Protein AF-A0A348XKV7-F1 (afdb_monomer)

Mean predicted aligned error: 6.3 Å

Solvent-accessible surface area (backbone atoms only — not comparable to full-atom values): 6553 Å² total; per-residue (Å²): 134,84,77,76,75,78,73,84,73,76,64,68,87,79,52,82,81,92,76,81,83,70,70,76,53,65,64,69,86,45,54,60,34,26,16,49,46,62,54,80,96,32,67,92,52,91,57,45,30,38,42,33,35,15,62,83,58,55,93,90,66,88,67,55,74,40,79,43,73,50,55,71,64,50,94,89,38,71,39,37,56,9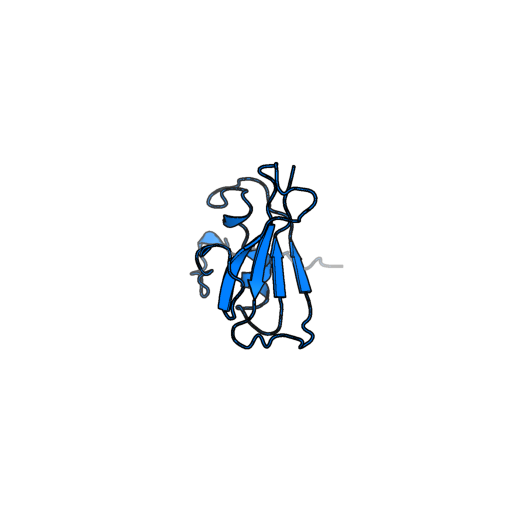0,53,54,50,66,56,47,66,77,42,72,52,46,83,35,33,27,33,29,43,61,84,133

Sequence (104 aa):
MIGAPSRVAKDVEGVKPDLVTPSVIGNASAAGKTVRQINANYAETEVYHLLYLLTEWVKGAKYPVIVEDAGNKWKTSPGTVEGSNLGYGISGAKGVISICMPFV

Secondary structure (DSSP, 8-state):
--PPPPP-PPPGGGSPP---PPPB--S---TT-EEEE--GGGTTSS--EEEE--TT--TT----EEEEEPPPPBTTB--SGGG--HHHHHHTT-S-EEEEE---

pLDDT: mean 87.38, std 9.37, range [48.28, 96.19]

Radius of gyration: 16.8 Å; Cα contacts (8 Å, |Δi|>4): 171; chains: 1; bounding box: 57×31×34 Å

Foldseek 3Di:
DDPDPDPPDPDPVPDDDPADQDAEDEADDDAQHKYWDDDPVQPVHPFIKIKHHANPDDPPDDAAEDEAEFDCDDDPQNSARRSDCPQCRVAVSPRYMYMHGGDD

Structure (mmCIF, N/CA/C/O backbone):
data_AF-A0A348XKV7-F1
#
_entry.id   AF-A0A348XKV7-F1
#
loop_
_atom_site.group_PDB
_atom_site.id
_atom_site.type_symbol
_atom_site.label_atom_id
_atom_site.label_alt_id
_atom_site.label_comp_id
_atom_site.label_asym_id
_atom_site.label_entity_id
_atom_site.label_seq_id
_atom_site.pdbx_PDB_ins_code
_atom_site.Cartn_x
_atom_site.Cartn_y
_atom_site.Cartn_z
_atom_site.occupancy
_atom_site.B_iso_or_equiv
_atom_site.auth_seq_id
_atom_site.auth_comp_id
_atom_site.auth_asym_id
_atom_site.auth_atom_id
_atom_site.pdbx_PDB_model_num
ATOM 1 N N . MET A 1 1 ? 43.897 -10.406 0.746 1.00 48.28 1 MET A N 1
ATOM 2 C CA . MET A 1 1 ? 42.522 -10.563 0.229 1.00 48.28 1 MET 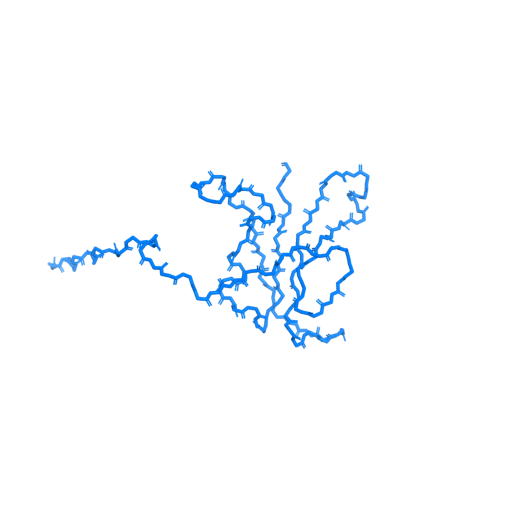A CA 1
ATOM 3 C C . MET A 1 1 ? 42.195 -9.346 -0.613 1.00 48.28 1 MET A C 1
ATOM 5 O O . MET A 1 1 ? 42.257 -8.242 -0.093 1.00 48.28 1 MET A O 1
ATOM 9 N N . ILE A 1 2 ? 41.956 -9.532 -1.909 1.00 53.47 2 ILE A N 1
ATOM 10 C CA . ILE A 1 2 ? 41.618 -8.448 -2.837 1.00 53.47 2 ILE A CA 1
ATOM 11 C C . ILE A 1 2 ? 40.110 -8.229 -2.697 1.00 53.47 2 ILE A C 1
ATOM 13 O O . ILE A 1 2 ? 39.332 -9.113 -3.050 1.00 53.47 2 ILE A O 1
ATOM 17 N N . GLY A 1 3 ? 39.700 -7.107 -2.102 1.00 53.53 3 GLY A N 1
ATOM 18 C CA . GLY A 1 3 ? 38.292 -6.725 -2.041 1.00 53.53 3 GLY A CA 1
ATOM 19 C C . GLY A 1 3 ? 37.767 -6.551 -3.462 1.00 53.53 3 GLY A C 1
ATOM 20 O O . GLY A 1 3 ? 38.344 -5.792 -4.240 1.00 53.53 3 GLY A O 1
ATOM 21 N N . ALA A 1 4 ? 36.714 -7.282 -3.823 1.00 62.56 4 ALA A N 1
ATOM 22 C CA . ALA A 1 4 ? 36.041 -7.055 -5.091 1.00 62.56 4 ALA A CA 1
ATOM 23 C C . ALA A 1 4 ? 35.561 -5.592 -5.120 1.00 62.56 4 ALA A C 1
ATOM 25 O O . ALA A 1 4 ? 34.920 -5.159 -4.157 1.00 62.56 4 ALA A O 1
ATOM 26 N N . PRO A 1 5 ? 35.869 -4.812 -6.171 1.00 63.97 5 PRO A N 1
ATOM 27 C CA . PRO A 1 5 ? 35.353 -3.459 -6.271 1.00 63.97 5 PRO A CA 1
ATOM 28 C C . PRO A 1 5 ? 33.826 -3.537 -6.290 1.00 63.97 5 PRO A C 1
ATOM 30 O O . PRO A 1 5 ? 33.245 -4.289 -7.078 1.00 63.97 5 PRO A O 1
ATOM 33 N N . SER A 1 6 ? 33.181 -2.775 -5.404 1.00 66.62 6 SER A N 1
ATOM 34 C CA . SER A 1 6 ? 31.750 -2.500 -5.505 1.00 66.62 6 SER A CA 1
ATOM 35 C C . SER A 1 6 ? 31.483 -2.041 -6.937 1.00 66.62 6 SER A C 1
ATOM 37 O O . SER A 1 6 ? 32.097 -1.080 -7.407 1.00 66.62 6 SER A O 1
ATOM 39 N N . ARG A 1 7 ? 30.649 -2.778 -7.679 1.00 66.06 7 ARG A N 1
ATOM 40 C CA . ARG A 1 7 ? 30.253 -2.354 -9.024 1.00 66.06 7 ARG A CA 1
ATOM 41 C C . ARG A 1 7 ? 29.632 -0.968 -8.887 1.00 66.06 7 ARG A C 1
ATOM 43 O O . ARG A 1 7 ? 28.760 -0.785 -8.043 1.00 66.06 7 ARG A O 1
ATOM 50 N N . VAL A 1 8 ? 30.060 -0.018 -9.718 1.00 72.62 8 VAL A N 1
ATOM 51 C CA . VAL A 1 8 ? 29.381 1.277 -9.841 1.00 72.62 8 VAL A CA 1
ATOM 52 C C . VAL A 1 8 ? 27.939 0.972 -10.247 1.00 72.62 8 VAL A C 1
ATOM 54 O O . VAL A 1 8 ? 27.681 0.571 -11.384 1.00 72.62 8 VAL A O 1
ATOM 57 N N . ALA A 1 9 ? 27.016 1.044 -9.288 1.00 72.94 9 ALA A N 1
ATOM 58 C CA . ALA A 1 9 ? 25.602 0.853 -9.552 1.00 72.94 9 ALA A CA 1
ATOM 59 C C . ALA A 1 9 ? 25.153 1.974 -10.494 1.00 72.94 9 ALA A C 1
ATOM 61 O O . ALA A 1 9 ? 25.520 3.135 -10.306 1.00 72.94 9 ALA A O 1
ATOM 62 N N . LYS A 1 10 ? 24.402 1.621 -11.541 1.00 78.00 10 LYS A N 1
ATOM 63 C CA . LYS A 1 10 ? 23.775 2.627 -12.401 1.00 78.00 10 LYS A CA 1
ATOM 64 C C . LYS A 1 10 ? 22.778 3.424 -11.568 1.00 78.00 10 LYS A C 1
ATOM 66 O O . LYS A 1 10 ? 22.120 2.851 -10.701 1.00 78.00 10 LYS A O 1
ATOM 71 N N . ASP A 1 11 ? 22.659 4.715 -11.859 1.00 82.88 11 ASP A N 1
ATOM 72 C CA . ASP A 1 11 ? 21.600 5.530 -11.275 1.00 82.88 11 ASP A CA 1
ATOM 73 C C . ASP A 1 11 ? 20.239 4.927 -11.652 1.00 82.88 11 ASP A C 1
ATOM 75 O O . ASP A 1 11 ? 19.987 4.624 -12.823 1.00 82.88 11 ASP A O 1
ATOM 79 N N . VAL A 1 12 ? 19.382 4.729 -10.650 1.00 80.44 12 VAL A N 1
ATOM 80 C CA . VAL A 1 12 ? 18.030 4.197 -10.835 1.00 80.44 12 VAL A CA 1
ATOM 81 C C . VAL A 1 12 ? 17.182 5.124 -11.709 1.00 80.44 12 VAL A C 1
ATOM 83 O O . VAL A 1 12 ? 16.310 4.647 -12.427 1.00 80.44 12 VAL A O 1
ATOM 86 N N . GLU A 1 13 ? 17.483 6.425 -11.740 1.00 83.31 13 GLU A N 1
ATOM 87 C CA . GLU A 1 13 ? 16.799 7.394 -12.607 1.00 83.31 13 GLU A CA 1
ATOM 88 C C . GLU A 1 13 ? 17.068 7.159 -14.098 1.00 83.31 13 GLU A C 1
ATOM 90 O O . GLU A 1 13 ? 16.265 7.546 -14.945 1.00 83.31 13 GLU A O 1
ATOM 95 N N . GLY A 1 14 ? 18.172 6.487 -14.434 1.00 86.38 14 GLY A N 1
ATOM 96 C CA . GLY A 1 14 ? 18.473 6.074 -15.804 1.00 86.38 14 GLY A CA 1
ATOM 97 C C . GLY A 1 14 ? 17.725 4.812 -16.246 1.00 86.38 14 GLY A C 1
ATOM 98 O O . GLY A 1 14 ? 17.870 4.391 -17.396 1.00 86.38 14 GLY A O 1
ATOM 99 N N . VAL A 1 15 ? 16.962 4.176 -15.352 1.00 86.69 15 VAL A N 1
ATOM 100 C CA . VAL A 1 15 ? 16.210 2.949 -15.630 1.00 86.69 15 VAL A CA 1
ATOM 101 C C . VAL A 1 15 ? 14.759 3.307 -15.934 1.00 86.69 15 VAL A C 1
ATOM 103 O O . VAL A 1 15 ? 14.071 3.926 -15.128 1.00 86.69 15 VAL A O 1
ATOM 106 N N . LYS A 1 16 ? 14.271 2.897 -17.110 1.00 89.19 16 LYS A N 1
ATOM 107 C CA . LYS A 1 16 ? 12.864 3.080 -17.479 1.00 89.19 16 LYS A CA 1
ATOM 108 C C . LYS A 1 16 ? 11.976 2.199 -16.583 1.00 89.19 16 LYS A C 1
ATOM 110 O O . LYS A 1 16 ? 12.202 0.989 -16.576 1.00 89.19 16 LYS A O 1
ATOM 115 N N . PRO A 1 17 ? 10.954 2.756 -15.906 1.00 87.38 17 PRO A N 1
ATOM 116 C CA . PRO A 1 17 ? 9.991 1.958 -15.155 1.00 87.38 17 PRO A CA 1
ATOM 117 C C . PRO A 1 17 ? 9.228 0.989 -16.063 1.00 87.38 17 PRO A C 1
ATOM 119 O O . PRO A 1 17 ? 8.804 1.354 -17.165 1.00 87.38 17 PRO A O 1
ATOM 122 N N . ASP A 1 18 ? 9.043 -0.235 -15.588 1.00 89.44 18 ASP A N 1
ATOM 123 C CA . ASP A 1 18 ? 8.313 -1.322 -16.248 1.00 89.44 18 ASP A CA 1
ATOM 124 C C . ASP A 1 18 ? 6.948 -1.612 -15.597 1.00 89.44 18 ASP A C 1
ATOM 126 O O . ASP A 1 18 ? 6.127 -2.328 -16.172 1.00 89.44 18 ASP A O 1
ATOM 130 N N . LEU A 1 19 ? 6.677 -1.005 -14.439 1.00 87.62 19 LEU A N 1
ATOM 131 C CA . LEU A 1 19 ? 5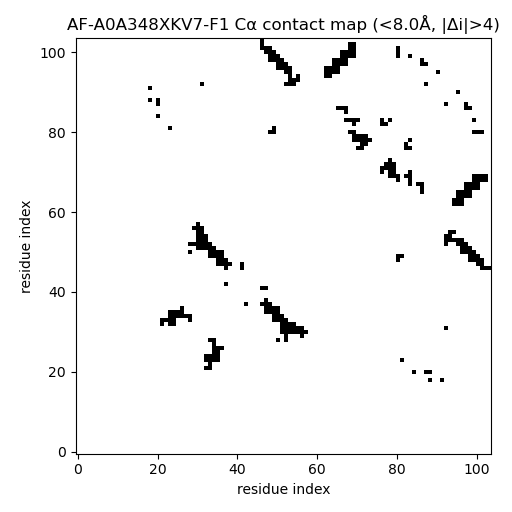.423 -1.100 -13.700 1.00 87.62 19 LEU A CA 1
ATOM 132 C C . LEU A 1 19 ? 4.785 0.277 -13.499 1.00 87.62 19 LEU A C 1
ATOM 134 O O . LEU A 1 19 ? 5.466 1.289 -13.332 1.00 87.62 19 LEU A O 1
ATOM 138 N N . VAL A 1 20 ? 3.452 0.291 -13.476 1.00 86.56 20 VAL A N 1
ATOM 139 C CA . VAL A 1 20 ? 2.640 1.459 -13.122 1.00 86.56 20 VAL A CA 1
ATOM 140 C C . VAL A 1 20 ? 1.723 1.062 -11.978 1.00 86.56 20 VAL A C 1
ATOM 142 O O . VAL A 1 20 ? 0.955 0.103 -12.099 1.00 86.56 20 VAL A O 1
ATOM 145 N N . THR A 1 21 ? 1.814 1.789 -10.871 1.00 83.12 21 THR A N 1
ATOM 146 C CA . THR A 1 21 ? 0.955 1.567 -9.709 1.00 83.12 21 THR A CA 1
ATOM 147 C C . THR A 1 21 ? -0.449 2.114 -9.984 1.00 83.12 21 THR A C 1
ATOM 149 O O . THR A 1 21 ? -0.574 3.240 -10.476 1.00 83.12 21 THR A O 1
ATOM 152 N N . PRO A 1 22 ? -1.519 1.355 -9.684 1.00 81.69 22 PRO A N 1
ATOM 153 C CA . PRO A 1 22 ? -2.887 1.823 -9.826 1.00 81.69 22 PRO A CA 1
ATOM 154 C C . PRO A 1 22 ? -3.138 3.038 -8.937 1.00 81.69 22 PRO A C 1
ATOM 156 O O . PRO A 1 22 ? -2.754 3.051 -7.766 1.00 81.69 22 PRO A O 1
ATOM 159 N N . SER A 1 23 ? -3.838 4.037 -9.472 1.00 86.00 23 SER A N 1
ATOM 160 C CA . SER A 1 23 ? -4.336 5.152 -8.667 1.00 86.00 23 SER A CA 1
ATOM 161 C C . SER A 1 23 ? -5.278 4.650 -7.568 1.00 86.00 23 SER A C 1
ATOM 163 O O . SER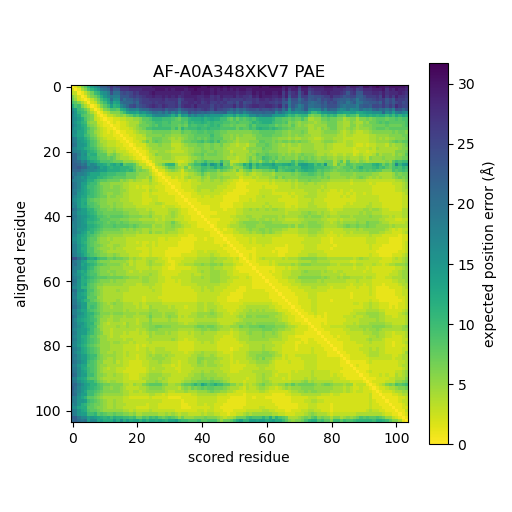 A 1 23 ? -5.947 3.627 -7.725 1.00 86.00 23 SER A O 1
ATOM 165 N N . VAL A 1 24 ? -5.358 5.388 -6.461 1.00 83.19 24 VAL A N 1
ATOM 166 C CA . VAL A 1 24 ? -6.290 5.082 -5.369 1.00 83.19 24 VAL A CA 1
ATOM 167 C C . VAL A 1 24 ? -7.724 5.344 -5.829 1.00 83.19 24 VAL A C 1
ATOM 169 O O . VAL A 1 24 ? -8.042 6.445 -6.279 1.00 83.19 24 VAL A O 1
ATOM 172 N N . ILE A 1 25 ? -8.598 4.339 -5.723 1.00 77.62 25 ILE A N 1
ATOM 173 C CA . ILE A 1 25 ? -9.987 4.419 -6.196 1.00 77.62 25 ILE A CA 1
ATOM 174 C C . ILE A 1 25 ? -10.948 4.142 -5.042 1.00 77.62 25 ILE A C 1
ATOM 176 O O . ILE A 1 25 ? -11.253 2.992 -4.730 1.00 77.62 25 ILE A O 1
ATOM 180 N N . GLY A 1 26 ? -11.499 5.211 -4.465 1.00 78.19 26 GLY A N 1
ATOM 181 C CA . GLY A 1 26 ? -12.561 5.126 -3.463 1.00 78.19 26 GLY A CA 1
ATOM 182 C C . GLY A 1 26 ? -12.217 4.225 -2.269 1.00 78.19 26 GLY A C 1
ATOM 183 O O . GLY A 1 26 ? -11.053 4.046 -1.909 1.00 78.19 26 GLY A O 1
ATOM 184 N N . ASN A 1 27 ? -13.263 3.660 -1.657 1.00 78.56 27 ASN A N 1
ATOM 185 C CA . ASN A 1 27 ? -13.164 2.951 -0.372 1.00 78.56 27 ASN A CA 1
ATOM 186 C C . ASN A 1 27 ? -13.615 1.479 -0.449 1.00 78.56 27 ASN A C 1
ATOM 188 O O . ASN A 1 27 ? -13.557 0.753 0.541 1.00 78.56 27 ASN A O 1
ATOM 192 N N . ALA A 1 28 ? -14.119 1.026 -1.600 1.00 86.00 28 ALA A N 1
ATOM 193 C CA . ALA A 1 28 ? -14.655 -0.322 -1.755 1.00 86.00 28 ALA A CA 1
ATOM 194 C C . ALA A 1 28 ? -13.565 -1.283 -2.241 1.00 86.00 28 ALA A C 1
ATOM 196 O O . ALA A 1 28 ? -13.150 -1.223 -3.398 1.00 86.00 28 ALA A O 1
ATOM 197 N N . SER A 1 29 ? -13.139 -2.187 -1.359 1.00 86.62 29 SER A N 1
ATOM 198 C CA . SER A 1 29 ? -12.146 -3.221 -1.663 1.00 86.62 29 SER A CA 1
ATOM 199 C C . SER A 1 29 ? -12.577 -4.095 -2.846 1.00 86.62 29 SER A C 1
ATOM 201 O O . SER A 1 29 ? -13.657 -4.689 -2.824 1.00 86.62 29 SER A O 1
ATOM 203 N N . ALA A 1 30 ? -11.724 -4.199 -3.866 1.00 90.06 30 ALA A N 1
ATOM 204 C CA . ALA A 1 30 ? -11.918 -5.093 -5.004 1.00 90.06 30 ALA A CA 1
ATOM 205 C C . ALA A 1 30 ? -10.570 -5.544 -5.581 1.00 90.06 30 ALA A C 1
ATOM 207 O O . ALA A 1 30 ? -9.559 -4.867 -5.405 1.00 90.06 30 ALA A O 1
ATOM 208 N N . ALA A 1 31 ? -10.575 -6.675 -6.287 1.00 92.00 31 ALA A N 1
ATOM 209 C CA . ALA A 1 31 ? -9.391 -7.221 -6.939 1.00 92.00 31 ALA A CA 1
ATOM 210 C C . ALA A 1 31 ? -8.757 -6.215 -7.916 1.00 92.00 31 ALA A C 1
ATOM 212 O O . ALA A 1 31 ? -9.462 -5.517 -8.651 1.00 92.00 31 ALA A O 1
ATOM 213 N N . GLY A 1 32 ? -7.426 -6.143 -7.905 1.00 89.69 32 GLY A N 1
ATOM 214 C CA . GLY A 1 32 ? -6.638 -5.237 -8.739 1.00 89.69 32 GLY A CA 1
ATOM 215 C C . GLY A 1 32 ? -6.792 -3.753 -8.396 1.00 89.69 32 GLY A C 1
ATOM 216 O O . GLY A 1 32 ? -6.402 -2.910 -9.204 1.00 89.69 32 GLY A O 1
ATOM 217 N N . LYS A 1 33 ? -7.379 -3.404 -7.242 1.00 90.44 33 LYS A N 1
ATOM 218 C CA . LYS A 1 33 ? -7.578 -2.008 -6.832 1.00 90.44 33 LYS A CA 1
ATOM 219 C C . LYS A 1 33 ? -6.791 -1.667 -5.581 1.00 90.44 33 LYS A C 1
ATOM 221 O O . LYS A 1 33 ? -6.763 -2.437 -4.622 1.00 90.44 33 LYS A O 1
ATOM 226 N N . THR A 1 34 ? -6.245 -0.456 -5.595 1.00 91.88 34 THR A N 1
ATOM 227 C CA . THR A 1 34 ? -5.748 0.237 -4.410 1.00 91.88 34 THR A CA 1
ATOM 228 C C . THR A 1 34 ? -6.871 1.098 -3.847 1.00 91.88 34 THR A C 1
ATOM 230 O O . THR A 1 34 ? -7.459 1.907 -4.570 1.00 91.88 34 THR A O 1
ATOM 233 N N . VAL A 1 35 ? -7.188 0.926 -2.567 1.00 92.50 35 VAL A N 1
ATOM 234 C CA . VAL A 1 35 ? -8.295 1.620 -1.901 1.00 92.50 35 VAL A CA 1
ATOM 235 C C . VAL A 1 35 ? -7.844 2.238 -0.589 1.00 92.50 35 VAL A C 1
ATOM 237 O O . VAL A 1 35 ? -6.990 1.686 0.108 1.00 92.50 35 VAL A O 1
ATOM 240 N N . ARG A 1 36 ? -8.461 3.364 -0.230 1.00 92.94 36 ARG A N 1
ATOM 241 C CA . ARG A 1 36 ? -8.305 3.963 1.097 1.00 92.94 36 ARG A CA 1
ATOM 242 C C . ARG A 1 36 ? -9.166 3.202 2.096 1.00 92.94 36 ARG A C 1
ATOM 244 O O . ARG A 1 36 ? -10.335 2.922 1.823 1.00 92.94 36 ARG A O 1
ATOM 251 N N . GLN A 1 37 ? -8.598 2.859 3.246 1.00 93.50 37 GLN A N 1
ATOM 252 C CA . GLN A 1 37 ? -9.293 2.182 4.339 1.00 93.50 37 GLN A CA 1
ATOM 253 C C . GLN A 1 37 ? -9.048 2.915 5.657 1.00 93.50 37 GLN A C 1
ATOM 255 O O . GLN A 1 37 ? -7.942 3.373 5.945 1.00 93.50 37 GLN A O 1
ATOM 260 N N . ILE A 1 38 ? -10.096 3.001 6.473 1.00 92.69 38 ILE A N 1
ATOM 261 C CA . ILE A 1 38 ? -10.061 3.613 7.802 1.00 92.69 38 ILE A CA 1
ATOM 262 C C . ILE A 1 38 ? -10.415 2.519 8.804 1.00 92.69 38 ILE A C 1
ATOM 264 O O . ILE A 1 38 ? -11.410 1.812 8.642 1.00 92.69 38 ILE A O 1
ATOM 268 N N . ASN A 1 39 ? -9.575 2.346 9.822 1.00 91.12 39 ASN A N 1
ATOM 269 C CA . ASN A 1 39 ? -9.880 1.436 10.919 1.00 91.12 39 ASN A CA 1
ATOM 270 C C . ASN A 1 39 ? -10.982 2.058 11.794 1.00 91.12 39 ASN A C 1
ATOM 272 O O . ASN A 1 39 ? -10.959 3.260 12.038 1.00 91.12 39 ASN A O 1
ATOM 276 N N . ALA A 1 40 ? -11.923 1.251 12.289 1.00 93.06 40 ALA A N 1
ATOM 277 C CA . ALA A 1 40 ? -13.059 1.736 13.079 1.00 93.06 40 ALA A CA 1
ATOM 278 C C . ALA A 1 40 ? -12.645 2.574 14.303 1.00 93.06 40 ALA A C 1
ATOM 280 O O . ALA A 1 40 ? -13.310 3.554 14.623 1.00 93.06 40 ALA A O 1
ATOM 281 N N . ASN A 1 41 ? -11.512 2.251 14.932 1.00 93.50 41 ASN A N 1
ATOM 282 C CA . ASN A 1 41 ? -10.988 2.998 16.081 1.00 93.50 41 ASN A CA 1
ATOM 283 C C . ASN A 1 41 ? -10.479 4.404 15.711 1.00 93.50 41 ASN A C 1
ATOM 285 O O . ASN A 1 41 ? -10.224 5.217 16.591 1.00 93.50 41 ASN A O 1
ATOM 289 N N . TY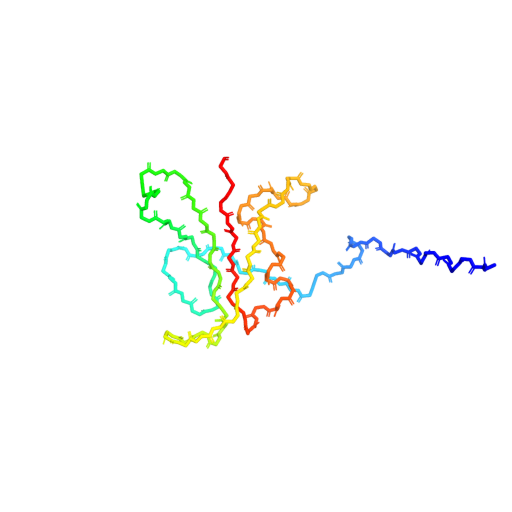R A 1 42 ? -10.322 4.677 14.417 1.00 91.75 42 TYR A N 1
ATOM 290 C CA . TYR A 1 42 ? -9.821 5.924 13.846 1.00 91.75 42 TYR A CA 1
ATOM 291 C C . TYR A 1 42 ? -10.879 6.623 12.977 1.00 91.75 42 TYR A C 1
ATOM 293 O O . TYR A 1 42 ? -10.544 7.543 12.235 1.00 91.75 42 TYR A O 1
ATOM 301 N N . ALA A 1 43 ? -12.150 6.205 13.052 1.00 91.38 43 ALA A N 1
ATOM 302 C CA . ALA A 1 43 ? -13.224 6.673 12.170 1.00 91.38 43 ALA A CA 1
ATOM 303 C C . ALA A 1 43 ? -13.454 8.194 12.207 1.00 91.38 43 ALA A C 1
ATOM 305 O O . ALA A 1 43 ? -13.848 8.773 11.199 1.00 91.38 43 ALA A O 1
ATOM 306 N N . GLU A 1 44 ? -13.185 8.832 13.347 1.00 93.81 44 GLU A N 1
ATOM 307 C CA . GLU A 1 44 ? -13.324 10.283 13.548 1.00 93.81 44 GLU A CA 1
ATOM 308 C C . GLU A 1 44 ? -12.002 11.042 13.351 1.00 93.81 44 GLU A C 1
ATOM 310 O O . GLU A 1 44 ? -11.872 12.201 13.737 1.00 93.81 44 GLU A O 1
ATOM 315 N N . THR A 1 45 ? -10.999 10.388 12.766 1.00 92.75 45 THR A N 1
ATOM 316 C CA . THR A 1 45 ? -9.681 10.973 12.513 1.00 92.75 45 THR A CA 1
ATOM 317 C C . THR A 1 45 ? -9.376 11.007 11.021 1.00 92.75 45 THR A C 1
ATOM 319 O O . THR A 1 45 ? -10.051 10.383 10.202 1.00 92.75 45 THR A O 1
ATOM 322 N N . GLU A 1 46 ? -8.291 11.685 10.665 1.00 90.00 46 GLU A N 1
ATOM 323 C CA . GLU A 1 46 ? -7.743 11.645 9.310 1.00 90.00 46 GLU A CA 1
ATOM 324 C C . GLU A 1 46 ? -6.746 10.493 9.107 1.00 90.00 46 GLU A C 1
ATOM 326 O O . GLU A 1 46 ? -6.068 10.453 8.086 1.00 90.00 46 GLU A O 1
ATOM 331 N N . VAL A 1 47 ? -6.653 9.537 10.038 1.00 92.75 47 VAL A N 1
ATOM 332 C CA . VAL A 1 47 ? -5.735 8.393 9.947 1.00 92.75 47 VAL A CA 1
ATOM 333 C C . VAL A 1 47 ? -6.327 7.312 9.038 1.00 92.75 47 VAL A C 1
ATOM 335 O O . VAL A 1 47 ? -7.393 6.755 9.304 1.00 92.75 47 VAL A O 1
ATOM 338 N N . TYR A 1 48 ? -5.621 6.977 7.957 1.00 93.56 48 TYR A N 1
ATOM 339 C CA . TYR A 1 48 ? -6.008 5.931 7.007 1.00 93.56 48 TYR A CA 1
ATOM 340 C C . TYR A 1 48 ? -4.797 5.155 6.495 1.00 93.56 48 TYR A C 1
ATOM 342 O O . TYR A 1 48 ? -3.668 5.628 6.544 1.00 93.56 48 TYR A O 1
ATOM 350 N N . HIS A 1 49 ? -5.056 3.967 5.962 1.00 94.19 49 HIS A N 1
ATOM 351 C CA . HIS A 1 49 ? -4.072 3.157 5.254 1.00 94.19 49 HIS A CA 1
ATOM 352 C C . HIS A 1 49 ? -4.533 2.908 3.820 1.00 94.19 49 HIS A C 1
ATOM 354 O O . HIS A 1 49 ? -5.720 3.057 3.496 1.00 94.19 49 HIS A O 1
ATOM 360 N N . LEU A 1 50 ? -3.598 2.504 2.964 1.00 93.69 50 LEU A N 1
ATOM 361 C CA . LEU A 1 50 ? -3.933 1.965 1.653 1.00 93.69 50 LEU A CA 1
ATOM 362 C C . LEU A 1 50 ? -3.898 0.448 1.679 1.00 93.69 50 LEU A C 1
ATOM 364 O O . LEU A 1 50 ? -3.004 -0.160 2.263 1.00 93.69 50 LEU A O 1
ATOM 368 N N . LEU A 1 51 ? -4.875 -0.145 1.005 1.00 93.50 51 LEU A N 1
ATOM 369 C CA . LEU A 1 51 ? -4.978 -1.575 0.773 1.00 93.50 51 LEU A CA 1
ATOM 370 C C . LEU A 1 51 ? -4.983 -1.819 -0.732 1.00 93.50 51 LEU A C 1
ATOM 372 O O . LEU A 1 51 ? -5.858 -1.314 -1.436 1.00 93.50 51 LEU A O 1
ATOM 376 N N . TYR A 1 52 ? -4.048 -2.627 -1.212 1.00 92.94 52 TYR A N 1
ATOM 377 C CA . TYR A 1 52 ? -4.086 -3.192 -2.553 1.00 92.94 52 TYR A CA 1
ATOM 378 C C . TYR A 1 52 ? -4.419 -4.681 -2.481 1.00 92.94 52 TYR A C 1
ATOM 380 O O . TYR A 1 52 ? -3.763 -5.453 -1.773 1.00 92.94 52 TYR A O 1
ATOM 388 N N . LEU A 1 53 ? -5.429 -5.084 -3.250 1.00 92.62 53 LEU A N 1
ATOM 389 C CA . LEU A 1 53 ? -5.758 -6.487 -3.470 1.00 92.62 53 LEU A CA 1
ATOM 390 C C . LEU A 1 53 ? -5.226 -6.922 -4.832 1.00 92.62 53 LEU A C 1
ATOM 392 O O . LEU A 1 53 ? -5.535 -6.295 -5.842 1.00 92.62 53 LEU A O 1
ATOM 396 N N . LEU A 1 54 ? -4.483 -8.029 -4.855 1.00 91.38 54 LEU A N 1
ATOM 397 C CA . LEU A 1 54 ? -4.048 -8.715 -6.069 1.00 91.38 54 LEU A CA 1
ATOM 398 C C . LEU A 1 54 ? -5.181 -8.930 -7.087 1.00 91.38 54 LEU A C 1
ATOM 400 O O . LEU A 1 54 ? -6.361 -9.024 -6.734 1.00 91.38 54 LEU A O 1
ATOM 404 N N . THR A 1 55 ? -4.821 -9.013 -8.366 1.00 89.00 55 THR A N 1
ATOM 405 C CA . THR A 1 55 ? -5.774 -9.101 -9.487 1.00 89.00 55 THR A CA 1
ATOM 406 C C . THR A 1 55 ? -6.684 -10.328 -9.442 1.00 89.00 55 THR A C 1
ATOM 408 O O . THR A 1 55 ? -7.816 -10.291 -9.913 1.00 89.00 55 THR A O 1
ATOM 411 N N . GLU A 1 56 ? -6.201 -11.402 -8.837 1.00 90.62 56 GLU A N 1
ATOM 412 C CA . GLU A 1 56 ? -6.846 -12.700 -8.674 1.00 90.62 56 GLU A CA 1
ATOM 413 C C . GLU A 1 56 ? -7.489 -12.866 -7.291 1.00 90.62 56 GLU A C 1
ATOM 415 O O . GLU A 1 56 ? -7.836 -13.976 -6.893 1.00 90.62 56 GLU A O 1
ATOM 420 N N . TRP A 1 57 ? -7.629 -11.775 -6.534 1.00 93.81 57 TRP A N 1
ATOM 421 C CA . TRP A 1 57 ? -8.172 -11.833 -5.187 1.00 93.81 57 TRP A CA 1
ATOM 422 C C . TRP A 1 57 ? -9.587 -12.421 -5.166 1.00 93.81 57 TRP A C 1
ATOM 424 O O . TRP A 1 57 ? -10.504 -11.953 -5.841 1.00 93.81 57 TRP A O 1
ATOM 434 N N . VAL A 1 58 ? -9.766 -13.412 -4.296 1.00 93.06 58 VAL A N 1
ATOM 435 C CA . VAL A 1 58 ? -11.046 -14.052 -3.986 1.00 93.06 58 VAL A CA 1
ATOM 436 C C . VAL A 1 58 ? -11.363 -13.860 -2.509 1.00 93.06 58 VAL A C 1
ATOM 438 O O . VAL A 1 58 ? -10.551 -14.181 -1.635 1.00 93.06 58 VAL A O 1
ATOM 441 N N . LYS A 1 59 ? -12.573 -13.375 -2.221 1.00 92.62 59 LYS A N 1
ATOM 442 C CA . LYS A 1 59 ? -13.067 -13.191 -0.854 1.00 92.62 59 LYS A CA 1
ATOM 443 C C . LYS A 1 59 ? -13.003 -14.508 -0.069 1.00 92.62 59 LYS A C 1
ATOM 445 O O . LYS A 1 59 ? -13.526 -15.524 -0.512 1.00 92.62 59 LYS A O 1
ATOM 450 N N . GLY A 1 60 ? -12.400 -14.465 1.118 1.00 94.19 60 GLY A N 1
ATOM 451 C CA . GLY A 1 60 ? -12.285 -15.614 2.027 1.00 94.19 60 GLY A CA 1
ATOM 452 C C . GLY A 1 60 ? -11.071 -16.518 1.785 1.00 94.19 60 GLY A C 1
ATOM 453 O O . GLY A 1 60 ? -10.774 -17.357 2.634 1.00 94.19 60 GLY A O 1
ATOM 454 N N . ALA A 1 61 ? -10.336 -16.336 0.686 1.00 95.56 61 ALA A N 1
ATOM 455 C CA . ALA A 1 61 ? -9.062 -17.015 0.478 1.00 95.56 61 ALA A CA 1
ATOM 456 C C . ALA A 1 61 ? -7.928 -16.354 1.286 1.00 95.56 61 ALA A C 1
ATOM 458 O O . ALA A 1 61 ? -8.039 -15.210 1.734 1.00 95.56 61 ALA A O 1
ATOM 459 N N . LYS A 1 62 ? -6.831 -17.095 1.481 1.00 96.19 62 LYS A N 1
ATOM 460 C CA . LYS A 1 62 ? -5.643 -16.634 2.211 1.00 96.19 62 LYS A CA 1
ATOM 461 C C . LYS A 1 62 ? -4.539 -16.258 1.234 1.00 96.19 62 LYS A C 1
ATOM 463 O O . LYS A 1 62 ? -4.235 -17.028 0.329 1.00 96.19 62 LYS A O 1
ATOM 468 N N . TYR A 1 63 ? -3.914 -15.116 1.484 1.00 95.19 63 TYR A N 1
ATOM 469 C CA . TYR A 1 63 ? -2.802 -14.595 0.700 1.00 95.19 63 TYR A CA 1
ATOM 470 C C . TYR A 1 63 ? -1.702 -14.111 1.650 1.00 95.19 63 TYR A C 1
ATOM 472 O O . TYR A 1 63 ? -2.021 -13.670 2.759 1.00 95.19 63 TYR A O 1
ATOM 480 N N . PRO A 1 64 ? -0.423 -14.185 1.254 1.00 95.56 64 PRO A N 1
ATOM 481 C CA . PRO A 1 64 ? 0.640 -13.479 1.958 1.00 95.56 64 PRO A CA 1
ATOM 482 C C . PRO A 1 64 ? 0.386 -11.966 1.940 1.00 95.56 64 PRO A C 1
ATOM 484 O O . PRO A 1 64 ? -0.262 -11.435 1.033 1.00 95.56 64 PRO A O 1
ATOM 487 N N . VAL A 1 65 ? 0.909 -11.281 2.955 1.00 95.44 65 VAL A N 1
ATOM 488 C CA . VAL A 1 65 ? 0.731 -9.840 3.146 1.00 95.44 65 VAL A CA 1
ATOM 489 C C . VAL A 1 65 ? 2.098 -9.173 3.218 1.00 95.44 65 VAL A C 1
ATOM 491 O O . VAL A 1 65 ? 2.954 -9.605 3.990 1.00 95.44 65 VAL A O 1
ATOM 494 N N . ILE A 1 66 ? 2.283 -8.118 2.430 1.00 95.56 66 ILE A N 1
ATOM 495 C CA . ILE A 1 66 ? 3.382 -7.165 2.582 1.00 95.56 66 ILE A CA 1
ATOM 496 C C . ILE A 1 66 ? 2.825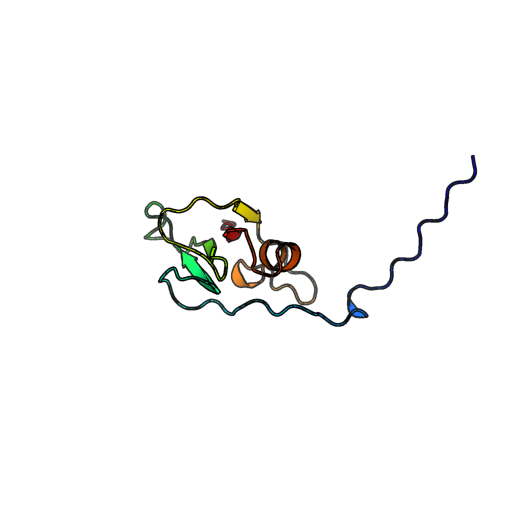 -5.938 3.295 1.00 95.56 66 ILE A C 1
ATOM 498 O O . ILE A 1 66 ? 1.784 -5.406 2.907 1.00 95.56 66 ILE A O 1
ATOM 502 N N . VAL A 1 67 ? 3.531 -5.504 4.332 1.00 95.12 67 VAL A N 1
ATOM 503 C CA . VAL A 1 67 ? 3.230 -4.277 5.065 1.00 95.12 67 VAL A CA 1
ATOM 504 C C . VAL A 1 67 ? 4.392 -3.318 4.849 1.00 95.12 67 VAL A C 1
ATOM 506 O O . VAL A 1 67 ? 5.545 -3.695 5.062 1.00 95.12 67 VAL A O 1
ATOM 509 N N . GLU A 1 68 ? 4.088 -2.108 4.396 1.00 93.81 68 GLU A N 1
ATOM 510 C CA . GLU A 1 68 ? 5.050 -1.025 4.207 1.00 93.81 68 GLU A CA 1
ATOM 511 C C . GLU A 1 68 ? 4.634 0.206 5.019 1.00 93.81 68 GLU A C 1
ATOM 513 O O . GLU A 1 68 ? 3.445 0.471 5.199 1.00 93.81 68 GLU A O 1
ATOM 518 N N . ASP A 1 69 ? 5.621 0.965 5.481 1.00 93.12 69 ASP A N 1
ATOM 519 C CA . ASP A 1 69 ? 5.425 2.326 5.970 1.00 93.12 69 ASP A CA 1
ATOM 520 C C . ASP A 1 69 ? 5.829 3.307 4.870 1.00 93.12 69 ASP A C 1
ATOM 522 O O . ASP A 1 69 ? 6.765 3.052 4.100 1.00 93.12 69 ASP A O 1
ATOM 526 N N . ALA A 1 70 ? 5.134 4.442 4.798 1.00 91.56 70 ALA A N 1
ATOM 527 C CA . ALA A 1 70 ? 5.482 5.483 3.845 1.00 91.56 70 ALA A CA 1
ATOM 528 C C . ALA A 1 70 ? 6.896 6.013 4.128 1.00 91.56 70 ALA A C 1
ATOM 530 O O . ALA A 1 70 ? 7.244 6.373 5.252 1.00 91.56 70 ALA A O 1
ATOM 531 N N . GLY A 1 71 ? 7.722 6.064 3.084 1.00 89.69 71 GLY A N 1
ATOM 532 C CA . GLY A 1 71 ? 9.037 6.689 3.171 1.00 89.69 71 GLY A CA 1
ATOM 533 C C . GLY A 1 71 ? 8.934 8.208 3.318 1.00 89.69 71 GLY A C 1
ATOM 534 O O . GLY A 1 71 ? 7.898 8.812 3.060 1.00 89.69 71 GLY A O 1
ATOM 535 N N . ASN A 1 72 ? 10.047 8.854 3.659 1.00 91.56 72 ASN A N 1
ATOM 536 C CA . ASN A 1 72 ? 10.115 10.314 3.666 1.00 91.56 72 ASN A CA 1
ATOM 537 C C . ASN A 1 72 ? 9.968 10.896 2.252 1.00 91.56 72 ASN A C 1
ATOM 539 O O . ASN A 1 72 ? 10.311 10.259 1.250 1.00 91.56 72 ASN A O 1
ATOM 543 N N . LYS A 1 73 ? 9.544 12.163 2.181 1.00 92.81 73 LYS A N 1
ATOM 544 C CA . LYS A 1 73 ? 9.581 12.937 0.939 1.00 92.81 73 LYS A CA 1
ATOM 545 C C . LYS A 1 73 ? 11.016 12.999 0.411 1.00 92.81 73 LYS A C 1
ATOM 547 O O . LYS A 1 73 ? 11.908 13.531 1.072 1.00 92.81 73 LYS A O 1
ATOM 552 N N . TRP A 1 74 ? 11.227 12.489 -0.797 1.00 90.31 74 TRP A N 1
ATOM 553 C CA . TRP A 1 74 ? 12.537 12.463 -1.444 1.00 90.31 74 TRP A CA 1
ATOM 554 C C . TRP A 1 74 ? 12.387 12.450 -2.961 1.00 90.31 74 TRP A C 1
ATOM 556 O O . TRP A 1 74 ? 11.783 11.536 -3.522 1.00 90.31 74 TRP A O 1
ATOM 566 N N . LYS A 1 75 ? 12.974 13.448 -3.633 1.00 89.81 75 LYS A N 1
ATOM 567 C CA . LYS A 1 75 ? 12.871 13.635 -5.089 1.00 89.81 75 LYS A CA 1
ATOM 568 C C . LYS A 1 75 ? 11.407 13.593 -5.560 1.00 89.81 75 LYS A C 1
ATOM 570 O O . LYS A 1 75 ? 10.650 14.508 -5.247 1.00 89.81 75 LYS A O 1
ATOM 575 N N . THR A 1 76 ? 11.017 12.554 -6.299 1.00 86.75 76 THR A N 1
ATOM 576 C CA . THR A 1 76 ? 9.659 12.344 -6.821 1.00 86.75 76 THR A CA 1
ATOM 577 C C . THR A 1 76 ? 8.725 11.649 -5.832 1.00 86.75 76 THR A C 1
ATOM 579 O O . THR A 1 76 ? 7.516 11.665 -6.048 1.00 86.75 76 THR A O 1
ATOM 582 N N . SER A 1 77 ? 9.245 11.065 -4.748 1.00 88.69 77 SER A N 1
ATOM 583 C CA . SER A 1 77 ? 8.415 10.490 -3.689 1.00 88.69 77 SER A CA 1
ATOM 584 C C . SER A 1 77 ? 7.757 11.614 -2.885 1.00 88.69 77 SER A C 1
ATOM 586 O O . SER A 1 77 ? 8.477 12.432 -2.296 1.00 88.69 77 SER A O 1
ATOM 588 N N . PRO A 1 78 ? 6.414 11.667 -2.812 1.00 90.69 78 PRO A N 1
ATOM 589 C CA . PRO A 1 78 ? 5.715 12.690 -2.041 1.00 90.69 78 PRO A CA 1
ATOM 590 C C . PRO A 1 78 ? 5.827 12.455 -0.528 1.00 90.69 78 PRO A C 1
ATOM 592 O O . PRO A 1 78 ? 5.585 13.383 0.239 1.00 90.69 78 PRO A O 1
ATOM 595 N N . GLY A 1 79 ? 6.224 11.249 -0.107 1.00 91.44 79 GLY A N 1
ATOM 596 C CA . GLY A 1 79 ? 6.284 10.851 1.298 1.00 91.44 79 GLY A CA 1
ATOM 597 C C . GLY A 1 79 ? 4.913 10.686 1.957 1.00 91.44 79 GLY A C 1
ATOM 598 O O . GLY A 1 79 ? 4.773 10.918 3.151 1.00 91.44 79 GLY A O 1
ATOM 599 N N . THR A 1 80 ? 3.892 10.350 1.168 1.00 91.88 80 THR A N 1
ATOM 600 C CA . THR A 1 80 ? 2.527 10.079 1.635 1.00 91.88 80 THR A CA 1
ATOM 601 C C . THR A 1 80 ? 2.175 8.615 1.407 1.00 91.88 80 THR A C 1
ATOM 603 O O . THR A 1 80 ? 2.852 7.926 0.642 1.00 91.88 80 THR A O 1
ATOM 606 N N . VAL A 1 81 ? 1.082 8.153 2.018 1.00 91.94 81 VAL A N 1
ATOM 607 C CA . VAL A 1 81 ? 0.584 6.780 1.854 1.00 91.94 81 VAL A CA 1
ATOM 608 C C . VAL A 1 81 ? 0.294 6.477 0.372 1.00 91.94 81 VAL A C 1
ATOM 610 O O . VAL A 1 81 ? 0.667 5.419 -0.121 1.00 91.94 81 VAL A O 1
ATOM 613 N N . GLU A 1 82 ? -0.272 7.428 -0.382 1.00 89.94 82 GLU A N 1
ATOM 614 C CA . GLU A 1 82 ? -0.510 7.328 -1.837 1.00 89.94 82 GLU A CA 1
ATOM 615 C C . GLU A 1 82 ? 0.758 7.317 -2.687 1.00 89.94 82 GLU A C 1
ATOM 617 O O . GLU A 1 82 ? 0.720 6.897 -3.843 1.00 89.94 82 GLU A O 1
ATOM 622 N N . GLY A 1 83 ? 1.871 7.799 -2.138 1.00 89.31 83 GLY A N 1
ATOM 623 C CA . GLY A 1 83 ? 3.173 7.761 -2.791 1.00 89.31 83 GLY A CA 1
ATOM 624 C C . GLY A 1 83 ? 3.921 6.444 -2.618 1.00 89.31 83 GLY A C 1
ATOM 625 O O . GLY A 1 83 ? 4.965 6.265 -3.253 1.00 89.31 83 GLY A O 1
ATOM 626 N N . SER A 1 84 ? 3.435 5.546 -1.762 1.00 89.88 84 SER A N 1
ATOM 627 C CA . SER A 1 84 ? 4.092 4.276 -1.473 1.00 89.88 84 SER A CA 1
ATOM 628 C C . SER A 1 84 ? 3.894 3.277 -2.606 1.00 89.88 84 SER A C 1
ATOM 630 O O . SER A 1 84 ? 2.803 3.105 -3.144 1.00 89.88 84 SER A O 1
ATOM 632 N N . ASN A 1 85 ? 4.997 2.646 -3.005 1.00 89.06 85 ASN A N 1
ATOM 633 C CA . ASN A 1 85 ? 5.057 1.787 -4.186 1.00 89.06 85 ASN A CA 1
ATOM 634 C C . ASN A 1 85 ? 5.879 0.511 -3.9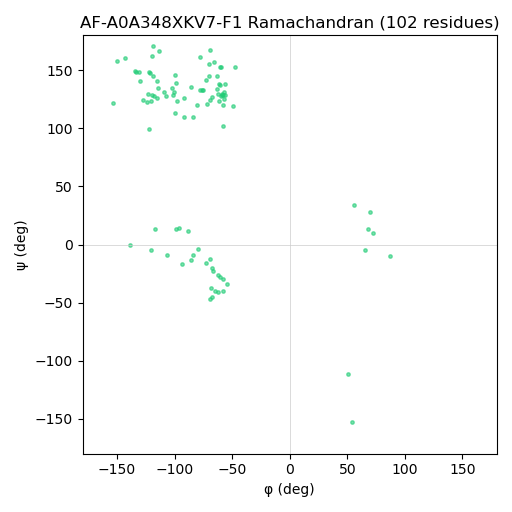60 1.00 89.06 85 ASN A C 1
ATOM 636 O O . ASN A 1 85 ? 6.013 -0.282 -4.892 1.00 89.06 85 ASN A O 1
ATOM 640 N N . LEU A 1 86 ? 6.462 0.295 -2.774 1.00 89.69 86 LEU A N 1
ATOM 641 C CA . LEU A 1 86 ? 7.420 -0.793 -2.562 1.00 89.69 86 LEU A CA 1
ATOM 642 C C . LEU A 1 86 ? 6.710 -2.149 -2.625 1.00 89.69 86 LEU A C 1
ATOM 644 O O . LEU A 1 86 ? 7.155 -3.038 -3.354 1.00 89.69 86 LEU A O 1
ATOM 648 N N . GLY A 1 87 ? 5.578 -2.291 -1.934 1.00 90.31 87 GLY A N 1
ATOM 649 C CA . GLY A 1 87 ? 4.802 -3.532 -1.954 1.00 90.31 87 GLY A CA 1
ATOM 650 C C . GLY A 1 87 ? 4.273 -3.891 -3.349 1.00 90.31 87 GLY A C 1
ATOM 651 O O . GLY A 1 87 ? 4.370 -5.047 -3.777 1.00 90.31 87 GLY A O 1
ATOM 652 N N . TYR A 1 88 ? 3.795 -2.900 -4.109 1.00 89.06 88 TYR A N 1
ATOM 653 C CA . TYR A 1 88 ? 3.374 -3.102 -5.499 1.00 89.06 88 TYR A CA 1
ATOM 654 C C . TYR A 1 88 ? 4.560 -3.430 -6.419 1.00 89.06 88 TYR A C 1
ATOM 656 O O . TYR A 1 88 ? 4.487 -4.370 -7.208 1.00 89.06 88 TYR A O 1
ATOM 664 N N . GLY A 1 89 ? 5.669 -2.699 -6.289 1.00 89.94 89 GLY A N 1
ATOM 665 C CA . GLY A 1 89 ? 6.862 -2.862 -7.119 1.00 89.94 89 GLY A CA 1
ATOM 666 C C . GLY A 1 89 ? 7.558 -4.210 -6.932 1.00 89.94 89 GLY A C 1
ATOM 667 O O . GLY A 1 89 ? 7.964 -4.823 -7.914 1.00 89.94 89 GLY A O 1
ATOM 668 N N . ILE A 1 90 ? 7.645 -4.717 -5.697 1.00 90.56 90 ILE A N 1
ATOM 669 C CA . ILE A 1 90 ? 8.234 -6.039 -5.415 1.00 90.56 90 ILE A CA 1
ATOM 670 C C . ILE A 1 90 ? 7.361 -7.172 -5.968 1.00 90.56 90 ILE A C 1
ATOM 672 O O . ILE A 1 90 ? 7.881 -8.186 -6.432 1.00 90.56 90 ILE A O 1
ATOM 676 N N . SER A 1 91 ? 6.038 -7.023 -5.900 1.00 89.75 91 SER A N 1
ATOM 677 C CA . SER A 1 91 ? 5.103 -8.098 -6.246 1.00 89.75 91 SER A CA 1
ATOM 678 C C . SER A 1 91 ? 4.605 -8.067 -7.688 1.00 89.75 91 SER A C 1
ATOM 680 O O . SER A 1 91 ? 4.035 -9.053 -8.161 1.00 89.75 91 SER A O 1
ATOM 682 N N . GLY A 1 92 ? 4.753 -6.939 -8.386 1.00 87.69 92 GLY A N 1
ATOM 683 C CA . GLY A 1 92 ? 4.149 -6.740 -9.700 1.00 87.69 92 GLY A CA 1
ATOM 684 C C . GLY A 1 92 ? 2.635 -6.954 -9.681 1.00 87.69 92 GLY A C 1
ATOM 685 O O . GLY A 1 92 ? 2.087 -7.464 -10.659 1.00 87.69 92 GLY A O 1
ATOM 686 N N . ALA A 1 93 ? 1.978 -6.604 -8.567 1.00 78.75 93 ALA A N 1
ATOM 687 C CA . ALA A 1 93 ? 0.532 -6.718 -8.369 1.00 78.75 93 ALA A CA 1
ATOM 688 C C . ALA A 1 93 ? -0.022 -8.150 -8.176 1.00 78.75 93 ALA A C 1
ATOM 690 O O . ALA A 1 93 ? -1.247 -8.325 -8.197 1.00 78.75 93 ALA A O 1
ATOM 691 N N . LYS A 1 94 ? 0.842 -9.162 -7.991 1.00 87.56 94 LYS A N 1
ATOM 692 C CA . LYS A 1 94 ? 0.476 -10.591 -8.023 1.00 87.56 94 LYS A CA 1
ATOM 693 C C . LYS A 1 94 ? 0.737 -11.307 -6.708 1.00 87.56 94 LYS A C 1
ATOM 695 O O . LYS A 1 94 ? 1.735 -11.053 -6.037 1.00 87.56 94 LYS A O 1
ATOM 700 N N . GLY A 1 95 ? -0.133 -12.257 -6.374 1.00 90.31 95 GLY A N 1
ATOM 701 C CA . GLY A 1 95 ? 0.089 -13.235 -5.308 1.00 90.31 95 GLY A CA 1
ATOM 702 C C . GLY A 1 95 ? 0.168 -12.698 -3.874 1.00 90.31 95 GLY A C 1
ATOM 703 O O . GLY A 1 95 ? 0.241 -13.511 -2.958 1.00 90.31 95 GLY A O 1
ATOM 704 N N . VAL A 1 96 ? 0.129 -11.380 -3.651 1.00 94.06 96 VAL A N 1
ATOM 705 C CA . VAL A 1 96 ? 0.230 -10.755 -2.325 1.00 94.06 96 VAL A CA 1
ATOM 706 C C . VAL A 1 96 ? -0.840 -9.682 -2.133 1.00 94.06 96 VAL A C 1
ATOM 708 O O . VAL A 1 96 ? -1.233 -8.987 -3.070 1.00 94.06 96 VAL A O 1
ATOM 711 N N . ILE A 1 97 ? -1.283 -9.514 -0.893 1.00 94.06 97 ILE A N 1
ATOM 712 C CA . ILE A 1 97 ? -1.972 -8.300 -0.450 1.00 94.06 97 ILE A CA 1
ATOM 713 C C . ILE A 1 97 ? -0.894 -7.299 -0.026 1.00 94.06 97 ILE A C 1
ATOM 715 O O . ILE A 1 97 ? 0.048 -7.677 0.669 1.00 94.06 97 ILE A O 1
ATOM 719 N N . SER A 1 98 ? -1.029 -6.035 -0.422 1.00 93.81 98 SER A N 1
ATOM 720 C CA . SER A 1 98 ? -0.116 -4.967 0.004 1.00 93.81 98 SER A CA 1
ATOM 721 C C . SER A 1 98 ? -0.862 -3.954 0.855 1.00 93.81 98 SER A C 1
ATOM 723 O O . SER A 1 98 ? -1.967 -3.538 0.497 1.00 93.81 98 SER A O 1
ATOM 725 N N . ILE A 1 99 ? -0.263 -3.558 1.973 1.00 94.69 99 ILE A N 1
ATOM 726 C CA . ILE A 1 99 ? -0.807 -2.562 2.894 1.00 94.69 99 ILE A CA 1
ATOM 727 C C . ILE A 1 99 ? 0.257 -1.499 3.131 1.00 94.69 99 ILE A C 1
ATOM 729 O O . ILE A 1 99 ? 1.345 -1.840 3.587 1.00 94.69 99 ILE A O 1
ATOM 733 N N . CYS A 1 100 ? -0.071 -0.231 2.877 1.00 94.56 100 CYS A N 1
ATOM 734 C CA . CYS A 1 100 ? 0.737 0.890 3.354 1.00 94.56 100 CYS A CA 1
ATOM 735 C C . CYS A 1 100 ? 0.094 1.458 4.614 1.00 94.56 100 CYS A C 1
ATOM 737 O O . CYS A 1 100 ? -1.013 2.001 4.548 1.00 94.56 100 CYS A O 1
ATOM 739 N N . MET A 1 101 ? 0.774 1.312 5.745 1.00 94.56 101 MET A N 1
ATOM 740 C CA . MET A 1 101 ? 0.286 1.747 7.048 1.00 94.56 101 MET A CA 1
ATOM 741 C C . MET A 1 101 ? 0.265 3.279 7.167 1.00 94.56 101 MET A C 1
ATOM 743 O O . MET A 1 101 ? 1.009 3.967 6.459 1.00 94.56 101 MET A O 1
ATOM 747 N N . PRO A 1 102 ? -0.597 3.829 8.043 1.00 90.12 102 PRO A N 1
ATOM 748 C CA . PRO A 1 102 ? -0.556 5.244 8.363 1.00 90.12 102 PRO A CA 1
ATOM 749 C C . PRO A 1 102 ? 0.692 5.555 9.189 1.00 90.12 102 PRO A C 1
ATOM 751 O O . PRO A 1 102 ? 1.046 4.797 10.090 1.00 90.12 102 PRO A O 1
ATOM 754 N N . PHE A 1 103 ? 1.266 6.730 8.963 1.00 76.50 103 PHE A N 1
ATOM 755 C CA . PHE A 1 103 ? 2.187 7.369 9.896 1.00 76.50 103 PHE A CA 1
ATOM 756 C C . PHE A 1 103 ? 1.470 8.580 10.509 1.00 76.50 103 PHE A C 1
ATOM 758 O O . PHE A 1 103 ? 0.835 9.338 9.772 1.00 76.50 103 PHE A O 1
ATOM 765 N N . VAL A 1 104 ? 1.505 8.711 11.839 1.00 71.00 104 VAL A N 1
ATOM 766 C CA . VAL A 1 104 ? 0.745 9.706 12.624 1.00 71.00 104 VAL A CA 1
ATOM 767 C C . VAL A 1 104 ? 1.701 10.590 13.407 1.00 71.00 104 VAL A C 1
ATOM 769 O O . VAL A 1 104 ? 2.619 10.018 14.036 1.00 71.00 104 VAL A O 1
#

Nearest PDB structures (foldseek):
  2eep-assembly1_A-2  TM=5.597E-01  e=1.318E-01  Porphyromonas gingivalis W83
  2onc-assembly1_B  T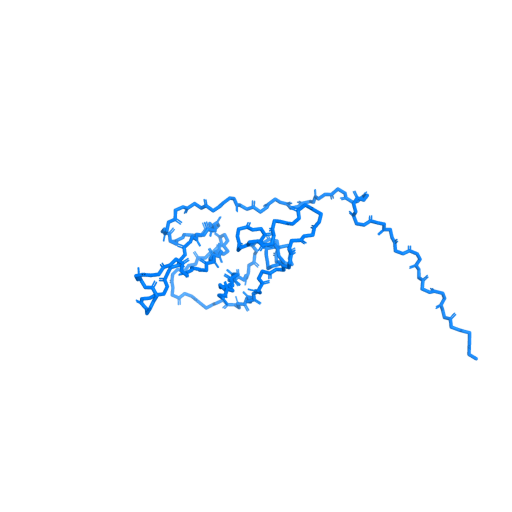M=5.2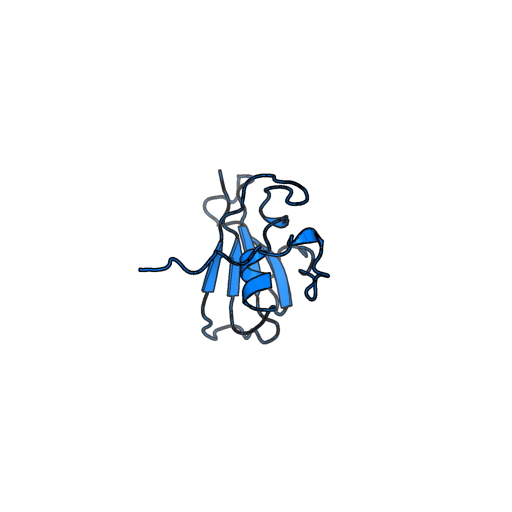07E-01  e=1.251E+00  Homo sapiens
  7e8b-assembly1_L  TM=5.140E-01  e=1.630E+00  Homo sapiens
  2o7v-assembly1_A  TM=4.439E-01  e=2.768E+00  Actinidia eriantha